Protein AF-A0A5A9NYF5-F1 (afdb_monomer_lite)

Foldseek 3Di:
DVVVVCVVVVKDFDDDPNHTLGTCVVPVDDDDPVVVVVSVVVVVVVVVVVVPPPPPDD

Radius of gyration: 15.44 Å; chains: 1; bounding box: 29×39×34 Å

Organism: NCBI:txid1572043

pLDDT: mean 72.39, std 14.35, range [47.66, 89.75]

Secondary structure (DSSP, 8-state):
-HHHHHHHHT--EEEETTEEEEETTT-SSPPPHHHHHHHHHHHHHHHHHHHTS-----

InterPro domains:
  IPR011893 Selenoprotein, Rdx-type [PF10262] (5-41)
  IPR011893 Selenoprotein, Rdx-type [TIGR02174] (8-42)
  IPR019389 Selenoprotein T [PTHR13544] (1-52)
  IPR036249 Thioredoxin-like superfamily [SSF52833] (2-50)

Structure (mmCIF, N/CA/C/O backbone):
data_AF-A0A5A9NYF5-F1
#
_entry.id   AF-A0A5A9NYF5-F1
#
loop_
_atom_site.group_PDB
_atom_site.id
_atom_site.type_symbol
_atom_site.label_atom_id
_atom_site.label_alt_id
_atom_site.label_comp_id
_atom_site.label_asym_id
_atom_site.label_entity_id
_atom_site.label_seq_id
_atom_site.pdbx_PDB_ins_code
_atom_site.Cartn_x
_atom_site.Cartn_y
_atom_site.Cartn_z
_atom_site.occupancy
_atom_site.B_iso_or_equiv
_atom_site.auth_seq_id
_atom_site.auth_comp_id
_atom_site.auth_asym_id
_atom_site.auth_atom_id
_atom_site.pdbx_PDB_model_num
ATOM 1 N N . MET A 1 1 ? -17.578 -2.965 8.435 1.00 55.41 1 MET A N 1
ATOM 2 C CA . MET A 1 1 ? -17.169 -2.265 9.682 1.00 55.41 1 MET A CA 1
ATOM 3 C C . MET A 1 1 ? -15.714 -1.778 9.671 1.00 55.41 1 MET A C 1
ATOM 5 O O . MET A 1 1 ? -15.428 -0.851 10.415 1.00 55.41 1 MET A O 1
ATOM 9 N N . ILE A 1 2 ? -14.813 -2.316 8.834 1.00 53.41 2 ILE A N 1
ATOM 10 C CA . ILE A 1 2 ? -13.420 -1.829 8.717 1.00 53.41 2 ILE A CA 1
ATOM 11 C C . ILE A 1 2 ? -13.308 -0.435 8.072 1.00 53.41 2 ILE A C 1
ATOM 13 O O . ILE A 1 2 ? -12.523 0.377 8.549 1.00 53.41 2 ILE A O 1
ATOM 17 N N . GLU A 1 3 ? -14.149 -0.104 7.086 1.00 49.50 3 GLU A N 1
ATOM 18 C CA . GLU A 1 3 ? -14.142 1.227 6.444 1.00 49.50 3 GLU A CA 1
ATOM 19 C C . GLU A 1 3 ? -14.387 2.384 7.432 1.00 49.50 3 GLU A C 1
ATOM 21 O O . GLU A 1 3 ? -13.697 3.402 7.377 1.00 49.50 3 GLU A O 1
ATOM 26 N N . ASN A 1 4 ? -15.286 2.210 8.412 1.00 47.94 4 ASN 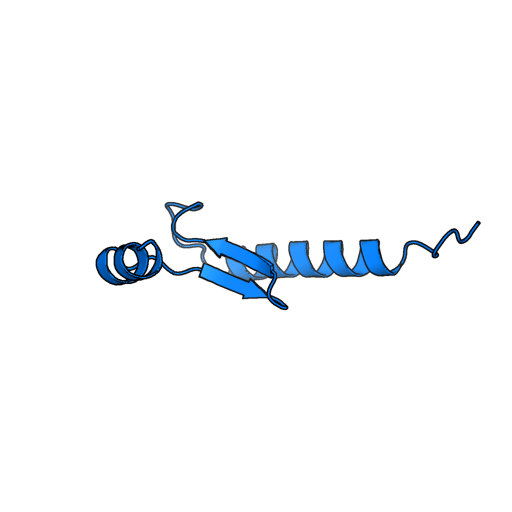A N 1
ATOM 27 C CA . ASN A 1 4 ? -15.521 3.230 9.444 1.00 47.94 4 ASN A CA 1
ATOM 28 C C . ASN A 1 4 ? -14.327 3.393 10.399 1.00 47.94 4 ASN A C 1
ATOM 30 O O . ASN A 1 4 ? -14.086 4.496 10.878 1.00 47.94 4 ASN A O 1
ATOM 34 N N . GLN A 1 5 ? -13.547 2.337 10.652 1.00 48.06 5 GLN A N 1
ATOM 35 C CA . GLN A 1 5 ? -12.369 2.413 11.523 1.00 48.06 5 GLN A CA 1
ATOM 36 C C . GLN A 1 5 ? -11.230 3.204 10.862 1.00 48.06 5 GLN A C 1
ATOM 38 O O . GLN A 1 5 ? -10.581 3.995 11.544 1.00 48.06 5 GLN A O 1
ATOM 43 N N . CYS A 1 6 ? -11.009 3.057 9.549 1.00 51.88 6 CYS A N 1
ATOM 44 C CA . CYS A 1 6 ? -9.983 3.819 8.822 1.00 51.88 6 CYS A CA 1
ATOM 45 C C . CYS A 1 6 ? -10.335 5.315 8.719 1.00 51.88 6 CYS A C 1
ATOM 47 O O . CYS A 1 6 ? -9.467 6.163 8.934 1.00 51.88 6 CYS A O 1
ATOM 49 N N . MET A 1 7 ? -11.619 5.640 8.505 1.00 52.94 7 MET A N 1
ATOM 50 C CA . MET A 1 7 ? -12.130 7.021 8.524 1.00 52.94 7 MET A CA 1
ATOM 51 C C . MET A 1 7 ? -12.029 7.667 9.916 1.00 52.94 7 MET A C 1
ATOM 53 O O . MET A 1 7 ? -11.663 8.835 10.023 1.00 52.94 7 MET A O 1
ATOM 57 N N . SER A 1 8 ? -12.289 6.919 10.995 1.00 50.81 8 SER A N 1
ATOM 58 C CA . SER A 1 8 ? -12.185 7.430 12.373 1.00 50.81 8 SER A CA 1
ATOM 59 C C . SER A 1 8 ? -10.751 7.497 12.924 1.00 50.81 8 SER A C 1
ATOM 61 O O . SER A 1 8 ? -10.519 8.217 13.892 1.00 50.81 8 SER A O 1
ATOM 63 N N . THR A 1 9 ? -9.782 6.790 12.325 1.00 58.41 9 THR A N 1
ATOM 64 C CA . THR A 1 9 ? -8.358 6.797 12.742 1.00 58.41 9 THR A CA 1
ATOM 65 C C . THR A 1 9 ? -7.450 7.664 11.864 1.00 58.41 9 THR A C 1
ATOM 67 O O . THR A 1 9 ? -6.283 7.872 12.203 1.00 58.41 9 THR A O 1
ATOM 70 N N . GLY A 1 10 ? -7.949 8.186 10.738 1.00 69.44 10 GLY A N 1
ATOM 71 C CA . GLY A 1 10 ? -7.127 8.934 9.779 1.00 69.44 10 GLY A CA 1
ATOM 72 C C . GLY A 1 10 ? -6.034 8.067 9.143 1.00 69.44 10 GLY A C 1
ATOM 73 O O . GLY A 1 10 ? -4.914 8.541 8.893 1.00 69.44 10 GLY A O 1
ATOM 74 N N . ALA A 1 11 ? -6.332 6.779 8.960 1.00 78.12 11 ALA A N 1
ATOM 75 C CA . ALA A 1 11 ? -5.499 5.840 8.231 1.00 78.12 11 ALA A CA 1
ATOM 76 C C . ALA A 1 11 ? -5.649 6.091 6.727 1.00 78.12 11 ALA A C 1
ATOM 78 O O . ALA A 1 11 ? -6.755 6.297 6.235 1.00 78.12 11 ALA A O 1
ATOM 79 N N . PHE A 1 12 ? -4.532 6.078 6.007 1.00 80.75 12 PHE A N 1
ATOM 80 C CA . PHE A 1 12 ? -4.519 6.161 4.553 1.00 80.75 12 PHE A CA 1
ATOM 81 C C . PHE A 1 12 ? -3.481 5.191 3.998 1.00 80.75 12 PHE A C 1
ATOM 83 O O . PHE A 1 12 ? -2.512 4.830 4.678 1.00 80.75 12 PHE A O 1
ATOM 90 N N . GLU A 1 13 ? -3.697 4.784 2.760 1.00 85.94 13 GLU A N 1
ATOM 91 C CA . GLU A 1 13 ? -2.824 3.902 2.003 1.00 85.94 13 GLU A CA 1
ATOM 92 C C . GLU A 1 13 ? -2.602 4.476 0.606 1.00 85.94 13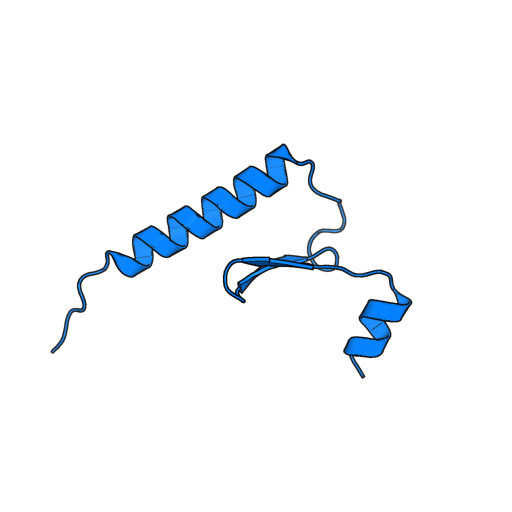 GLU A C 1
ATOM 94 O O . GLU A 1 13 ? -3.375 5.304 0.124 1.00 85.94 13 GLU A O 1
ATOM 99 N N . ILE A 1 14 ? -1.489 4.090 0.000 1.00 84.50 14 ILE A N 1
ATOM 100 C CA . ILE A 1 14 ? -1.104 4.456 -1.353 1.00 84.50 14 ILE A CA 1
ATOM 101 C C . ILE A 1 14 ? -1.146 3.161 -2.149 1.00 84.50 14 ILE A C 1
ATOM 103 O O . ILE A 1 14 ? -0.477 2.190 -1.789 1.00 84.50 14 ILE A O 1
ATOM 107 N N . THR A 1 15 ? -1.930 3.158 -3.219 1.00 84.88 15 THR A N 1
ATOM 108 C CA . THR A 1 15 ? -2.054 2.034 -4.143 1.00 84.88 15 THR A CA 1
ATOM 109 C C . THR A 1 15 ? -1.446 2.399 -5.494 1.00 84.88 15 THR A C 1
ATOM 111 O O . THR A 1 15 ? -1.523 3.544 -5.943 1.00 84.88 15 THR A O 1
ATOM 114 N N . LEU A 1 16 ? -0.819 1.420 -6.138 1.00 84.56 16 LEU A N 1
ATOM 115 C CA . LEU A 1 16 ? -0.329 1.487 -7.509 1.00 84.56 16 LEU A CA 1
ATOM 116 C C . LEU A 1 16 ? -0.964 0.321 -8.269 1.00 84.56 16 LEU A C 1
ATOM 118 O O . LEU A 1 16 ? -0.756 -0.821 -7.881 1.00 84.56 16 LEU A O 1
ATOM 122 N N . ASP A 1 17 ? -1.736 0.604 -9.321 1.00 83.12 17 ASP A N 1
ATOM 123 C CA . ASP A 1 17 ? -2.431 -0.431 -10.113 1.00 83.12 17 ASP A CA 1
ATOM 124 C C . ASP A 1 17 ? -3.297 -1.372 -9.245 1.00 83.12 17 ASP A C 1
ATOM 126 O O . ASP A 1 17 ? -3.210 -2.591 -9.325 1.00 83.12 17 ASP A O 1
ATOM 130 N N . ASP A 1 18 ? -4.069 -0.795 -8.317 1.00 81.69 18 ASP A N 1
ATOM 131 C CA . ASP A 1 18 ? -4.871 -1.523 -7.315 1.00 81.69 18 ASP A CA 1
ATOM 132 C C . ASP A 1 18 ? -4.070 -2.399 -6.320 1.00 81.69 18 ASP A C 1
ATOM 134 O O . ASP A 1 18 ? -4.656 -3.044 -5.448 1.00 81.69 18 ASP A O 1
ATOM 138 N N . VAL A 1 19 ? -2.733 -2.364 -6.356 1.00 83.31 19 VAL A N 1
ATOM 139 C CA . VAL A 1 19 ? -1.859 -3.023 -5.374 1.00 83.31 19 VAL A CA 1
ATOM 140 C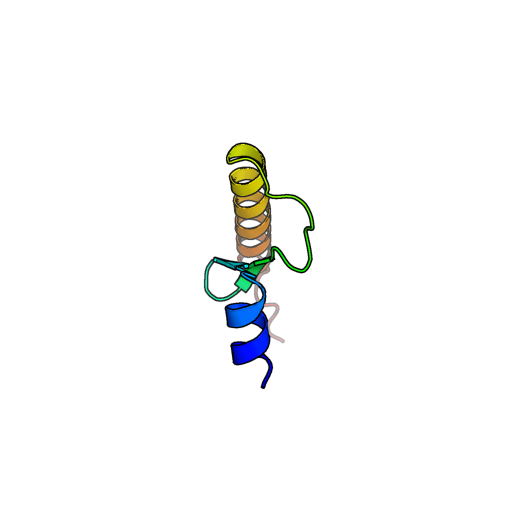 C . VAL A 1 19 ? -1.458 -2.024 -4.278 1.00 83.31 19 VAL A C 1
ATOM 142 O O . VAL A 1 19 ? -0.908 -0.965 -4.592 1.00 83.31 19 VAL A O 1
ATOM 145 N N . PRO A 1 20 ? -1.703 -2.302 -2.983 1.00 83.31 20 PRO A N 1
ATOM 146 C CA . PRO A 1 20 ? -1.285 -1.420 -1.895 1.00 83.31 20 PRO A CA 1
ATOM 147 C C . PRO A 1 20 ? 0.237 -1.451 -1.738 1.00 83.31 20 PRO A C 1
ATOM 149 O O . PRO A 1 20 ? 0.807 -2.435 -1.273 1.00 83.31 20 PRO A O 1
ATOM 152 N N . VAL A 1 21 ? 0.894 -0.349 -2.102 1.00 86.81 21 VAL A N 1
ATOM 153 C CA . VAL A 1 21 ? 2.358 -0.211 -2.025 1.00 86.81 21 VAL A CA 1
ATOM 154 C C . VAL A 1 21 ? 2.812 0.360 -0.684 1.00 86.81 21 VAL A C 1
ATOM 156 O O . VAL A 1 21 ? 3.956 0.182 -0.270 1.00 86.81 21 VAL A O 1
ATOM 159 N N . TRP A 1 22 ? 1.923 1.067 0.015 1.00 86.81 22 TRP A N 1
ATOM 160 C CA . TRP A 1 22 ? 2.204 1.603 1.339 1.00 86.81 22 TRP A CA 1
ATOM 161 C C . TRP A 1 22 ? 0.922 1.812 2.136 1.00 86.81 22 TRP A C 1
ATOM 163 O O . TRP A 1 22 ? -0.068 2.317 1.613 1.00 86.81 22 TRP A O 1
ATOM 173 N N . SER A 1 23 ? 0.957 1.530 3.436 1.00 84.06 23 SER A N 1
ATOM 174 C CA . SER A 1 23 ? -0.164 1.809 4.334 1.00 84.06 23 SER A CA 1
ATOM 175 C C . SER A 1 23 ? 0.334 2.418 5.636 1.00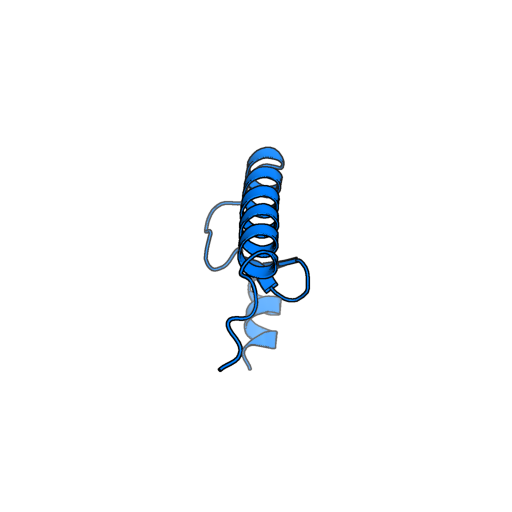 84.06 23 SER A C 1
ATOM 177 O O . SER A 1 23 ? 1.218 1.864 6.291 1.00 84.06 23 SER A O 1
ATOM 179 N N . LYS A 1 24 ? -0.307 3.501 6.087 1.00 81.31 24 LYS A N 1
ATOM 180 C CA . LYS A 1 24 ? -0.017 4.139 7.384 1.00 81.31 24 LYS A CA 1
ATOM 181 C C . LYS A 1 24 ? -0.215 3.193 8.571 1.00 81.31 24 LYS A C 1
ATOM 183 O O . LYS A 1 24 ? 0.395 3.366 9.618 1.00 81.31 24 LYS A O 1
ATOM 188 N N . LEU A 1 25 ? -1.073 2.188 8.405 1.00 78.50 25 LEU A N 1
ATOM 189 C CA . LEU A 1 25 ? -1.304 1.145 9.405 1.00 78.50 25 LEU A CA 1
ATOM 190 C C . LEU A 1 25 ? -0.120 0.180 9.534 1.00 78.50 25 LEU A C 1
ATOM 192 O O . LEU A 1 25 ? 0.138 -0.323 10.622 1.00 78.50 25 LEU A O 1
ATOM 196 N N . GLN A 1 26 ? 0.594 -0.075 8.437 1.00 74.44 26 GLN A N 1
ATOM 197 C CA . GLN A 1 26 ? 1.762 -0.956 8.420 1.00 74.44 26 GLN A CA 1
ATOM 198 C C . GLN A 1 26 ? 3.048 -0.190 8.731 1.00 74.44 26 GLN A C 1
ATOM 200 O O . GLN A 1 26 ? 3.941 -0.706 9.397 1.00 74.44 26 GLN A O 1
ATOM 205 N N . SER A 1 27 ? 3.126 1.063 8.284 1.00 71.25 27 SER A N 1
ATOM 206 C CA . SER A 1 27 ? 4.263 1.946 8.490 1.00 71.25 27 SER A CA 1
ATOM 207 C C . SER A 1 27 ? 3.849 3.094 9.405 1.00 71.25 27 SER A C 1
ATOM 209 O O . SER A 1 27 ? 3.278 4.090 8.968 1.00 71.25 27 SER A O 1
ATOM 211 N N . VAL A 1 28 ? 4.172 2.951 10.693 1.00 70.62 28 VAL A N 1
ATOM 212 C CA . VAL A 1 28 ? 3.898 3.941 11.757 1.00 70.62 28 VAL A CA 1
ATOM 213 C C . VAL A 1 28 ? 4.492 5.323 11.440 1.00 70.62 28 VAL A C 1
ATOM 215 O O . VAL A 1 28 ? 3.993 6.341 11.918 1.00 70.62 28 VAL A O 1
ATOM 218 N N . HIS A 1 29 ? 5.529 5.374 10.599 1.00 79.62 29 HIS A N 1
ATOM 219 C CA . HIS A 1 29 ? 6.140 6.609 10.122 1.00 79.62 29 HIS A CA 1
ATOM 220 C C . HIS A 1 29 ? 5.731 6.953 8.692 1.00 79.62 29 HIS A C 1
ATOM 222 O O . HIS A 1 29 ? 5.747 6.096 7.806 1.00 79.62 29 HIS A O 1
ATOM 228 N N . LEU A 1 30 ? 5.444 8.243 8.480 1.00 80.19 30 LEU A N 1
ATOM 229 C CA . LEU A 1 30 ? 5.198 8.824 7.165 1.00 80.19 30 LEU A CA 1
ATOM 230 C C . LEU A 1 30 ? 6.500 8.794 6.340 1.00 80.19 30 LEU A C 1
ATOM 232 O O . LEU A 1 30 ? 7.486 9.405 6.765 1.00 80.19 30 LEU A O 1
ATOM 236 N N . PRO A 1 31 ? 6.535 8.116 5.182 1.00 81.00 31 PRO A N 1
ATOM 237 C CA . PRO A 1 31 ? 7.699 8.130 4.317 1.00 81.00 31 PRO A CA 1
ATOM 238 C C . PRO A 1 31 ? 7.900 9.535 3.748 1.00 81.00 31 PRO A C 1
ATOM 240 O O . PRO A 1 31 ? 6.957 10.203 3.323 1.00 81.00 31 PRO A O 1
ATOM 243 N N . CYS A 1 32 ? 9.153 9.985 3.703 1.00 87.56 32 CYS A N 1
ATOM 244 C CA . CYS A 1 32 ? 9.513 11.154 2.904 1.00 87.56 32 CYS A CA 1
ATOM 245 C C . CYS A 1 32 ? 9.270 10.861 1.417 1.00 87.56 32 CYS A C 1
ATOM 247 O O . CYS A 1 32 ? 9.338 9.705 0.999 1.00 87.56 32 CYS A O 1
ATOM 249 N N . MET A 1 33 ? 9.102 11.908 0.601 1.00 84.25 33 MET A N 1
ATOM 250 C CA . MET A 1 33 ? 8.920 11.772 -0.855 1.00 84.25 33 MET A CA 1
ATOM 251 C C . MET A 1 33 ? 9.955 10.842 -1.500 1.00 84.25 33 MET A C 1
ATOM 253 O O . MET A 1 33 ? 9.602 10.021 -2.334 1.00 84.25 33 MET A O 1
ATOM 257 N N . GLN A 1 34 ? 11.218 10.900 -1.066 1.00 89.44 34 GLN A N 1
ATOM 258 C CA . GLN A 1 34 ? 12.256 10.006 -1.582 1.00 89.44 34 GLN A CA 1
ATOM 259 C C . GLN A 1 34 ? 12.001 8.530 -1.252 1.00 89.44 34 GLN A C 1
ATOM 261 O O . GLN A 1 34 ? 12.177 7.684 -2.118 1.00 89.44 34 GLN A O 1
ATOM 266 N N . GLN A 1 35 ? 11.559 8.210 -0.031 1.00 86.12 35 GLN A N 1
ATOM 267 C CA . GLN A 1 35 ? 11.219 6.830 0.334 1.00 86.12 35 GLN A CA 1
ATOM 268 C C . GLN A 1 35 ? 9.987 6.342 -0.422 1.00 86.12 35 GLN A C 1
ATOM 270 O O . GLN A 1 35 ? 9.965 5.205 -0.871 1.00 86.12 35 GLN A O 1
ATOM 275 N N . LEU A 1 36 ? 8.990 7.209 -0.606 1.00 87.06 36 LEU A N 1
ATOM 276 C CA . LEU A 1 36 ? 7.793 6.893 -1.380 1.00 87.06 36 LEU A CA 1
ATOM 277 C C . LEU A 1 36 ? 8.166 6.565 -2.835 1.00 87.06 36 LEU A C 1
ATOM 279 O O . LEU A 1 36 ? 7.748 5.536 -3.355 1.00 87.06 36 LEU A O 1
ATOM 283 N N . VAL A 1 37 ? 9.028 7.376 -3.456 1.00 88.06 37 VAL A N 1
ATOM 284 C CA . VAL A 1 37 ? 9.555 7.103 -4.802 1.00 88.06 37 VAL A CA 1
ATOM 285 C C . VAL A 1 37 ? 10.317 5.778 -4.837 1.00 88.06 37 VAL A C 1
ATOM 287 O O . VAL A 1 37 ? 10.066 4.976 -5.723 1.00 88.06 37 VAL A O 1
ATOM 290 N N . GLN A 1 38 ? 11.167 5.486 -3.850 1.00 8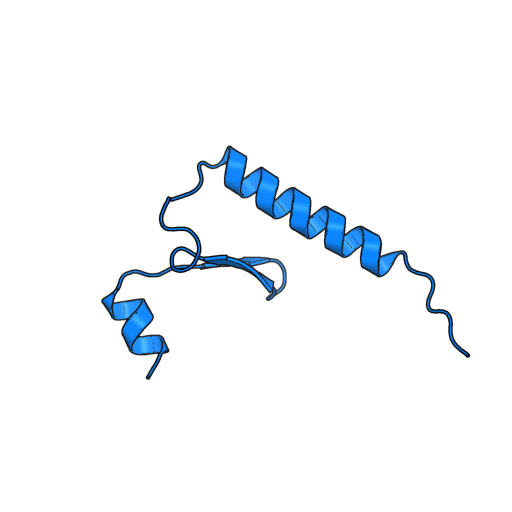9.75 38 GLN A N 1
ATOM 291 C CA . GLN A 1 38 ? 11.889 4.209 -3.785 1.00 89.75 38 GLN A CA 1
ATOM 292 C C . GLN A 1 38 ? 10.953 2.999 -3.637 1.00 89.75 38 GLN A C 1
ATOM 294 O O . GLN A 1 38 ? 11.188 1.973 -4.269 1.00 89.75 38 GLN A O 1
ATOM 299 N N . ILE A 1 39 ? 9.888 3.118 -2.837 1.00 88.12 39 ILE A N 1
ATOM 300 C CA . ILE A 1 39 ? 8.851 2.085 -2.697 1.00 88.12 39 ILE A CA 1
ATOM 301 C C . ILE A 1 39 ? 8.158 1.864 -4.046 1.00 88.12 39 ILE A C 1
ATOM 303 O O . ILE A 1 39 ? 8.082 0.733 -4.511 1.00 88.12 39 ILE A O 1
ATOM 307 N N . LEU A 1 40 ? 7.733 2.937 -4.722 1.00 86.44 40 LEU A N 1
ATOM 308 C CA . LEU A 1 40 ? 7.117 2.852 -6.050 1.00 86.44 40 LEU A CA 1
ATOM 309 C C . LEU A 1 40 ? 8.061 2.240 -7.090 1.00 86.44 40 LEU A C 1
ATOM 311 O O . LEU A 1 40 ? 7.645 1.404 -7.885 1.00 86.44 40 LEU A O 1
ATOM 315 N N . GLU A 1 41 ? 9.335 2.630 -7.085 1.00 87.44 41 GLU A N 1
ATOM 316 C CA . GLU A 1 41 ? 10.348 2.064 -7.973 1.00 87.44 41 GLU A CA 1
ATOM 317 C C . GLU A 1 41 ? 10.567 0.572 -7.713 1.00 87.44 41 GLU A C 1
ATOM 319 O O . GLU A 1 41 ? 10.768 -0.184 -8.663 1.00 87.44 41 GLU A O 1
ATOM 324 N N . ASN A 1 42 ? 10.543 0.142 -6.449 1.00 85.50 42 ASN A N 1
ATOM 325 C CA . ASN A 1 42 ? 10.655 -1.266 -6.085 1.00 85.50 42 ASN A CA 1
ATOM 326 C C . ASN A 1 42 ? 9.467 -2.070 -6.624 1.00 85.50 42 ASN A C 1
ATOM 328 O O . ASN A 1 42 ? 9.672 -3.096 -7.271 1.00 85.50 42 ASN A O 1
ATOM 332 N N . GLU A 1 43 ? 8.251 -1.564 -6.425 1.00 85.44 43 GLU A N 1
ATOM 333 C CA . GLU A 1 43 ? 7.025 -2.206 -6.903 1.00 85.44 43 GLU A CA 1
ATOM 334 C C . GLU A 1 43 ? 6.983 -2.259 -8.432 1.00 85.44 43 GLU A C 1
ATOM 336 O O . GLU A 1 43 ? 6.732 -3.309 -9.016 1.00 85.44 43 GLU A O 1
ATOM 341 N N . MET A 1 44 ? 7.344 -1.168 -9.111 1.00 83.00 44 MET A N 1
ATOM 342 C CA . MET A 1 44 ? 7.383 -1.121 -10.573 1.00 83.00 44 MET A CA 1
ATOM 343 C C . MET A 1 44 ? 8.449 -2.069 -11.150 1.00 83.00 44 MET A C 1
ATOM 345 O O . MET A 1 44 ? 8.185 -2.771 -12.127 1.00 83.00 44 MET A O 1
ATOM 349 N N . LYS A 1 45 ? 9.635 -2.158 -10.528 1.00 79.19 45 LYS A N 1
ATOM 350 C CA . LYS A 1 45 ? 10.676 -3.128 -10.916 1.00 79.19 45 LYS A CA 1
ATOM 351 C C . LYS A 1 45 ? 10.209 -4.566 -10.710 1.00 79.19 45 LYS A C 1
ATOM 353 O O . LYS A 1 45 ? 10.400 -5.384 -11.607 1.00 79.19 45 LYS A O 1
ATOM 358 N N . LEU A 1 46 ? 9.573 -4.871 -9.580 1.00 69.69 46 LEU A N 1
ATOM 359 C CA . LEU A 1 46 ? 9.028 -6.199 -9.299 1.00 69.69 46 LEU A CA 1
ATOM 360 C C . LEU A 1 46 ? 7.961 -6.59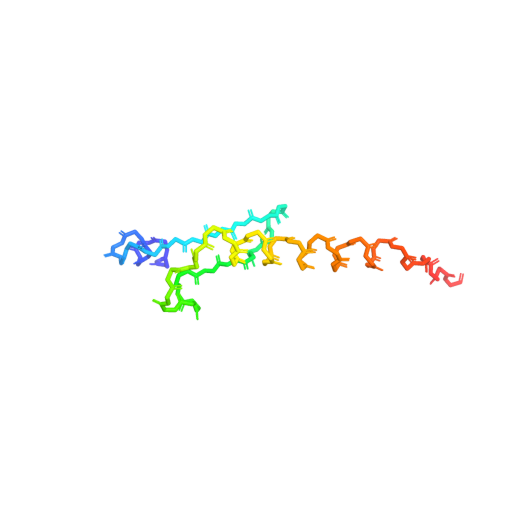4 -10.333 1.00 69.69 46 LEU A C 1
ATOM 362 O O . LEU A 1 46 ? 8.043 -7.683 -10.904 1.00 69.69 46 LEU A O 1
ATOM 366 N N . SER A 1 47 ? 7.033 -5.686 -10.646 1.00 63.34 47 SER A N 1
ATOM 367 C CA . SER A 1 47 ? 5.992 -5.894 -11.659 1.00 63.34 47 SER A CA 1
ATOM 368 C C . SER A 1 47 ? 6.577 -6.145 -13.054 1.00 63.34 47 SER A C 1
ATOM 370 O O . SER A 1 47 ? 6.166 -7.088 -13.729 1.00 63.34 47 SER A O 1
ATOM 372 N N . THR A 1 48 ? 7.604 -5.392 -13.472 1.00 64.88 48 THR A N 1
ATOM 373 C CA . THR A 1 48 ? 8.273 -5.624 -14.773 1.00 64.88 48 THR A CA 1
ATOM 374 C C . THR A 1 48 ? 9.020 -6.959 -14.853 1.00 64.88 48 THR A C 1
ATOM 376 O O . THR A 1 48 ? 9.111 -7.561 -15.926 1.00 64.88 48 THR A O 1
ATOM 379 N N . HIS A 1 49 ? 9.548 -7.455 -13.731 1.00 59.44 49 HIS A N 1
ATOM 380 C CA . HIS A 1 49 ? 10.288 -8.717 -13.691 1.00 59.44 49 HIS A CA 1
ATOM 381 C C . HIS A 1 49 ? 9.367 -9.946 -13.734 1.00 59.44 49 HIS A C 1
ATOM 383 O O . HIS A 1 49 ? 9.764 -11.000 -14.228 1.00 59.44 49 HIS A O 1
ATOM 389 N N . LEU A 1 50 ? 8.140 -9.816 -13.222 1.00 58.03 50 LEU A N 1
ATOM 390 C CA . LEU A 1 50 ? 7.109 -10.853 -13.298 1.00 58.03 50 LEU A CA 1
ATOM 391 C C . LEU A 1 50 ? 6.470 -10.938 -14.689 1.00 58.03 50 LEU A C 1
ATOM 393 O O . LEU A 1 50 ? 6.204 -12.044 -15.153 1.00 58.03 50 LEU A O 1
ATOM 397 N N . ASP A 1 51 ? 6.295 -9.807 -15.376 1.00 56.97 51 ASP A N 1
ATOM 398 C CA . ASP A 1 51 ? 5.772 -9.771 -16.752 1.00 56.97 51 ASP A CA 1
ATOM 399 C C . ASP A 1 51 ? 6.743 -10.396 -17.775 1.00 56.97 51 ASP A C 1
ATOM 401 O O . ASP A 1 51 ? 6.339 -10.985 -18.775 1.00 56.97 51 ASP A O 1
ATOM 405 N N . SER A 1 52 ? 8.047 -10.353 -17.484 1.00 56.28 52 SER A N 1
ATOM 406 C CA . SER A 1 52 ? 9.098 -10.912 -18.343 1.00 56.28 52 SER A CA 1
ATOM 407 C C . SER A 1 52 ? 9.398 -12.398 -18.101 1.00 56.28 52 SER A C 1
ATOM 409 O O . SER A 1 52 ? 10.239 -12.968 -18.802 1.00 56.28 52 SER A O 1
ATOM 411 N N . LEU A 1 53 ? 8.694 -13.070 -17.180 1.00 58.75 53 LEU A N 1
ATOM 412 C CA . LEU A 1 53 ? 8.707 -14.532 -17.124 1.00 58.75 53 LEU A CA 1
ATOM 413 C C . LEU A 1 53 ? 7.982 -15.062 -18.371 1.00 58.75 53 LEU A C 1
ATOM 415 O O . LEU A 1 53 ? 6.763 -14.897 -18.477 1.00 58.75 53 LEU A O 1
ATOM 419 N N . PRO A 1 54 ? 8.676 -15.722 -19.323 1.00 54.31 54 PRO A N 1
ATOM 420 C CA . PRO A 1 54 ? 7.988 -16.337 -20.439 1.00 54.31 54 PRO A CA 1
ATOM 421 C C . PRO A 1 54 ? 7.010 -17.345 -19.853 1.00 54.31 54 PRO A C 1
ATOM 423 O O . PRO A 1 54 ? 7.404 -18.242 -19.105 1.00 54.31 54 PRO A O 1
ATOM 426 N N . HIS A 1 55 ? 5.731 -17.167 -20.182 1.00 55.91 55 HIS A N 1
ATOM 427 C CA . HIS A 1 55 ? 4.674 -18.147 -19.990 1.00 55.91 55 HIS A CA 1
ATOM 428 C C . HIS A 1 55 ? 5.201 -19.510 -20.473 1.00 55.91 55 HIS A C 1
ATOM 430 O O . HIS A 1 55 ? 5.129 -19.832 -21.660 1.00 55.91 55 HIS A O 1
ATOM 436 N N . ARG A 1 56 ? 5.758 -20.321 -19.565 1.00 54.22 56 ARG A N 1
ATOM 437 C CA . ARG A 1 56 ? 6.025 -21.739 -19.797 1.00 54.22 56 ARG A CA 1
ATOM 438 C C . ARG A 1 56 ? 4.652 -22.402 -19.817 1.00 54.22 56 ARG A C 1
ATOM 440 O O . ARG A 1 56 ? 4.191 -22.936 -18.814 1.00 54.22 56 ARG A O 1
ATOM 447 N N . ARG A 1 57 ? 3.958 -22.259 -20.947 1.00 49.00 57 ARG A N 1
ATOM 448 C CA . ARG A 1 57 ? 2.804 -23.084 -21.284 1.00 49.00 57 ARG A CA 1
ATOM 449 C C . ARG A 1 57 ? 3.324 -24.493 -21.564 1.00 49.00 57 ARG A C 1
ATOM 451 O O . ARG A 1 57 ? 4.396 -24.650 -22.145 1.00 49.00 57 ARG A O 1
ATOM 458 N N . ALA A 1 58 ? 2.572 -25.437 -21.010 1.00 47.66 58 ALA A N 1
ATOM 459 C CA . ALA A 1 58 ? 2.741 -26.883 -21.044 1.00 47.66 58 ALA A CA 1
ATOM 460 C C . ALA A 1 58 ? 3.024 -27.456 -22.437 1.00 47.66 58 ALA A C 1
ATOM 462 O O . ALA A 1 58 ? 2.585 -26.836 -23.432 1.00 47.66 58 ALA A O 1
#

Sequence (58 aa):
MIENQCMSTGAFEITLDDVPVWSKLQSVHLPCMQQLVQILENEMKLSTHLDSLPHRRA